Protein AF-A0A1F4X9H7-F1 (afdb_monomer_lite)

Radius of gyration: 16.1 Å; chains: 1; bounding box: 36×32×48 Å

Secondary structure (DSSP, 8-state):
--HHHHHHHHHHHHHHHHHHHHHHHHHHHHHHTB---HHHHHHHHHHHHHHHHHHTTSS---HHHHHHHHHHHHHHHHHTHHHHHHHHT--S-HHHHHHHHHHHHHHHHHHHHHT-HHHHHHHHHHHHHHHHHTPPB--S--

pLDDT: mean 87.47, std 9.29, range [37.78, 97.69]

Structure (mmCIF, N/CA/C/O backbone):
data_AF-A0A1F4X9H7-F1
#
_entry.id   AF-A0A1F4X9H7-F1
#
loop_
_atom_site.group_PDB
_atom_site.id
_atom_site.type_symbol
_atom_site.label_atom_id
_atom_site.label_alt_id
_atom_site.label_comp_id
_atom_site.label_asym_id
_atom_site.label_entity_id
_atom_site.label_seq_id
_atom_site.pdbx_PDB_ins_code
_atom_site.Cartn_x
_atom_site.Cartn_y
_atom_site.Cartn_z
_atom_site.occupancy
_atom_site.B_iso_or_equiv
_atom_site.auth_seq_id
_atom_site.auth_comp_id
_atom_site.auth_asym_id
_atom_site.auth_a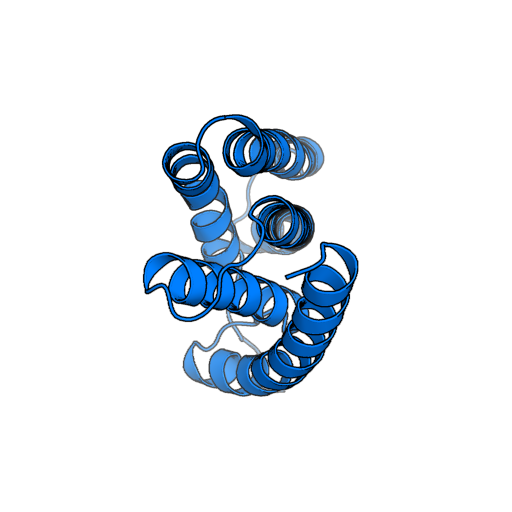tom_id
_atom_site.pdbx_PDB_model_num
ATOM 1 N N . MET A 1 1 ? -13.204 0.407 24.673 1.00 62.84 1 MET A N 1
ATOM 2 C CA . MET A 1 1 ? -11.732 0.258 24.766 1.00 62.84 1 MET A CA 1
ATOM 3 C C . MET A 1 1 ? -11.120 1.654 24.728 1.00 62.84 1 MET A C 1
ATOM 5 O O . MET A 1 1 ? -11.635 2.469 23.976 1.00 62.84 1 MET A O 1
ATOM 9 N N . SER A 1 2 ? -10.119 1.989 25.552 1.00 81.25 2 SER A N 1
ATOM 10 C CA . SER A 1 2 ? -9.507 3.330 25.483 1.00 81.25 2 SER A CA 1
ATOM 11 C C . SER A 1 2 ? -8.703 3.487 24.184 1.00 81.25 2 SER A C 1
ATOM 13 O O . SER A 1 2 ? -8.134 2.513 23.688 1.00 81.25 2 SER A O 1
ATOM 15 N N . ILE A 1 3 ? -8.630 4.710 23.644 1.00 74.56 3 ILE A N 1
ATOM 16 C CA . ILE A 1 3 ? -7.887 5.030 22.406 1.00 74.56 3 ILE A CA 1
ATOM 17 C C . ILE A 1 3 ? -6.427 4.558 22.494 1.00 74.56 3 ILE A C 1
ATOM 19 O O . ILE A 1 3 ? -5.885 4.007 21.541 1.00 74.56 3 ILE A O 1
ATOM 23 N N . GLN A 1 4 ? -5.799 4.703 23.664 1.00 80.81 4 GLN A N 1
ATOM 24 C CA . GLN A 1 4 ? -4.428 4.245 23.898 1.00 80.81 4 GLN A CA 1
ATOM 25 C C . GLN A 1 4 ? -4.286 2.725 23.749 1.00 80.81 4 GLN A C 1
ATOM 27 O O . GLN A 1 4 ? -3.349 2.254 23.108 1.00 80.81 4 GLN A O 1
ATOM 32 N N . LEU A 1 5 ? -5.236 1.953 24.288 1.00 82.69 5 LEU A N 1
ATOM 33 C CA . LEU A 1 5 ? -5.210 0.495 24.183 1.00 82.69 5 LEU A CA 1
ATOM 34 C C . LEU A 1 5 ? -5.413 0.043 22.728 1.00 82.69 5 LEU A C 1
ATOM 36 O O . LEU A 1 5 ? -4.778 -0.915 22.288 1.00 82.69 5 LEU A O 1
ATOM 40 N N . GLN A 1 6 ? -6.265 0.739 21.966 1.00 76.62 6 GLN A N 1
ATOM 41 C CA . GLN A 1 6 ? -6.462 0.468 20.536 1.00 76.62 6 GLN A CA 1
ATOM 42 C C . GLN A 1 6 ? -5.182 0.723 1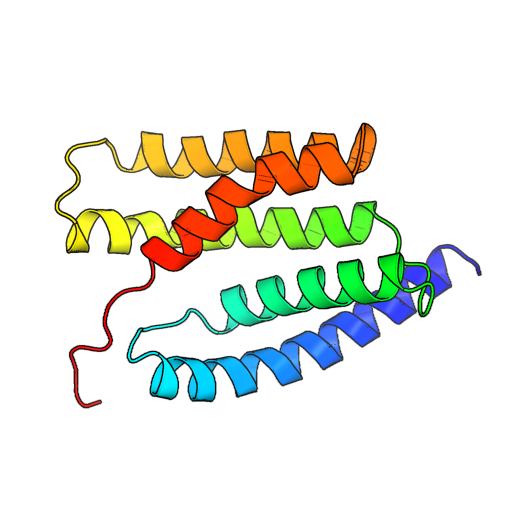9.735 1.00 76.62 6 GLN A C 1
ATOM 44 O O . GLN A 1 6 ? -4.777 -0.122 18.942 1.00 76.62 6 GLN A O 1
ATOM 49 N N . ILE A 1 7 ? -4.492 1.839 19.980 1.00 80.50 7 ILE A N 1
ATOM 50 C CA . ILE A 1 7 ? -3.227 2.142 19.297 1.00 80.50 7 ILE A CA 1
ATOM 51 C C . ILE A 1 7 ? -2.174 1.074 19.617 1.00 80.50 7 ILE A C 1
ATOM 53 O O . ILE A 1 7 ? -1.588 0.508 18.698 1.00 80.50 7 ILE A O 1
ATOM 57 N N . ILE A 1 8 ? -1.970 0.742 20.896 1.00 86.25 8 ILE A N 1
ATOM 58 C CA . ILE A 1 8 ? -0.954 -0.240 21.312 1.00 86.25 8 ILE A CA 1
ATOM 59 C C . ILE A 1 8 ? -1.247 -1.623 20.727 1.00 86.25 8 ILE A C 1
ATOM 61 O O . ILE A 1 8 ? -0.364 -2.241 20.131 1.00 86.25 8 ILE A O 1
ATOM 65 N N . SER A 1 9 ? -2.486 -2.102 20.869 1.00 81.19 9 SER A N 1
ATOM 66 C CA . SER A 1 9 ? -2.887 -3.406 20.329 1.00 81.19 9 SER A CA 1
ATOM 67 C C . SER A 1 9 ? -2.719 -3.463 18.816 1.00 81.19 9 SER A C 1
ATOM 69 O O . SER A 1 9 ? -2.223 -4.465 18.302 1.00 81.19 9 SER A O 1
ATOM 71 N N . THR A 1 10 ? -3.038 -2.382 18.101 1.00 79.00 10 THR A N 1
ATOM 72 C CA . THR A 1 10 ? -2.906 -2.394 16.646 1.00 79.00 10 THR A CA 1
ATOM 73 C C . THR A 1 10 ? -1.459 -2.266 16.183 1.00 79.00 10 THR A C 1
ATOM 75 O O . THR A 1 10 ? -1.098 -2.909 15.206 1.00 79.00 10 THR A O 1
ATOM 78 N N . VAL A 1 11 ? -0.599 -1.526 16.888 1.00 84.19 11 VAL A N 1
ATOM 79 C CA . VAL A 1 11 ? 0.848 -1.499 16.598 1.00 84.19 11 VAL A CA 1
ATOM 80 C C . VAL A 1 11 ? 1.478 -2.873 16.841 1.00 84.19 11 VAL A C 1
ATOM 82 O O . VAL A 1 11 ? 2.266 -3.342 16.021 1.00 84.19 11 VAL A O 1
ATOM 85 N N . LEU A 1 12 ? 1.097 -3.562 17.922 1.00 88.12 12 LEU A N 1
ATOM 86 C CA . LEU A 1 12 ? 1.529 -4.942 18.169 1.00 88.12 12 LEU A CA 1
ATOM 87 C C . LEU A 1 12 ? 1.061 -5.881 17.050 1.00 88.12 12 LEU A C 1
ATOM 89 O O . LEU A 1 12 ? 1.856 -6.670 16.539 1.00 88.12 12 LEU A O 1
ATOM 93 N N . LEU A 1 13 ? -0.200 -5.762 16.627 1.00 85.69 13 LEU A N 1
ATOM 94 C CA . LEU A 1 13 ? -0.751 -6.554 15.529 1.00 85.69 13 LEU A CA 1
ATOM 95 C C . LEU A 1 13 ? -0.025 -6.268 14.206 1.00 85.69 13 LEU A C 1
ATOM 97 O O . LEU A 1 13 ? 0.335 -7.200 13.491 1.00 85.69 13 LEU A O 1
ATOM 101 N N . GLN A 1 14 ? 0.249 -4.995 13.909 1.00 86.12 14 GLN A N 1
ATOM 102 C CA . GLN A 1 14 ? 1.033 -4.575 12.748 1.00 86.12 14 GLN A CA 1
ATOM 103 C C . GLN A 1 14 ? 2.436 -5.172 12.782 1.00 86.12 14 GLN A C 1
ATOM 105 O O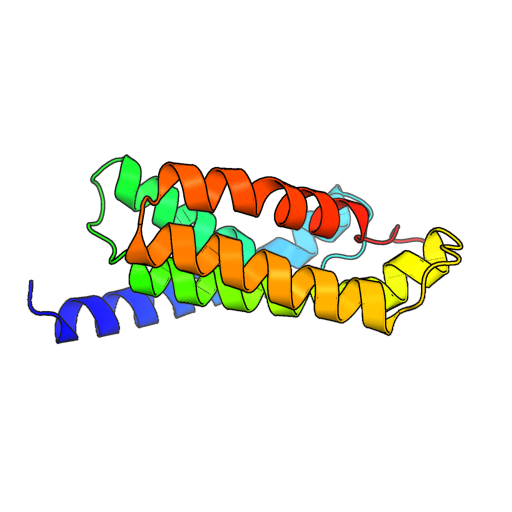 . GLN A 1 14 ? 2.892 -5.657 11.758 1.00 86.12 14 GLN A O 1
ATOM 110 N N . LEU A 1 15 ? 3.112 -5.207 13.931 1.00 89.38 15 LEU A N 1
ATOM 111 C CA . LEU A 1 15 ? 4.449 -5.798 14.038 1.00 89.38 15 LEU A CA 1
ATOM 112 C C . LEU A 1 15 ? 4.429 -7.305 13.732 1.00 89.38 15 LEU A C 1
ATOM 114 O O . LEU A 1 15 ? 5.290 -7.813 13.001 1.00 89.38 15 LEU A O 1
ATOM 118 N N . VAL A 1 16 ? 3.416 -8.014 14.236 1.00 91.19 16 VAL A N 1
ATOM 119 C CA . VAL A 1 16 ? 3.209 -9.443 13.957 1.00 91.19 16 VAL A CA 1
ATOM 120 C C . VAL A 1 16 ? 2.908 -9.669 12.475 1.00 91.19 16 VAL A C 1
ATOM 122 O O . VAL A 1 16 ? 3.591 -10.466 11.825 1.00 91.19 16 VAL A O 1
ATOM 125 N N . PHE A 1 17 ? 1.936 -8.944 11.918 1.00 91.75 17 PHE A N 1
ATOM 126 C CA . PHE A 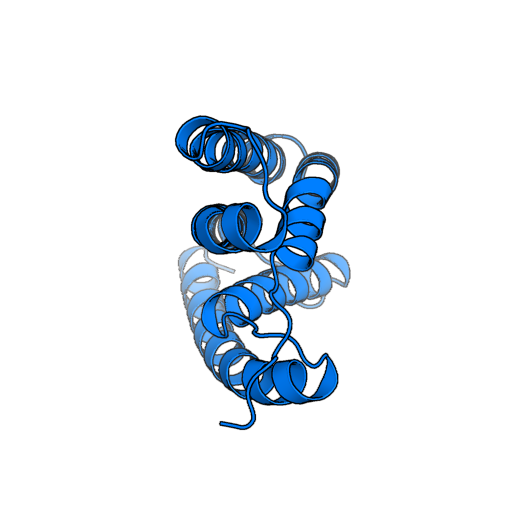1 17 ? 1.553 -9.051 10.510 1.00 91.75 17 PHE A CA 1
ATOM 127 C C . PHE A 1 17 ? 2.693 -8.649 9.588 1.00 91.75 17 PHE A C 1
ATOM 129 O O . PHE A 1 17 ? 2.958 -9.353 8.615 1.00 91.75 17 PHE A O 1
ATOM 136 N N . PHE A 1 18 ? 3.444 -7.605 9.933 1.00 91.38 18 PHE A N 1
ATOM 137 C CA . PHE A 1 18 ? 4.570 -7.170 9.129 1.00 91.38 18 PHE A CA 1
ATOM 138 C C . PHE A 1 18 ? 5.635 -8.248 9.033 1.00 91.38 18 PHE A C 1
ATOM 140 O O . PHE A 1 18 ? 6.098 -8.561 7.937 1.00 91.38 18 PHE A O 1
ATOM 147 N N . THR A 1 19 ? 5.981 -8.860 10.162 1.00 90.50 19 THR A N 1
ATOM 148 C CA . THR A 1 19 ? 6.973 -9.937 10.207 1.00 90.50 19 THR A CA 1
ATOM 149 C C . THR A 1 19 ? 6.498 -11.168 9.434 1.00 90.50 19 THR A C 1
ATOM 151 O O . THR A 1 19 ? 7.271 -11.779 8.689 1.00 90.50 19 THR A O 1
ATOM 154 N N . PHE A 1 20 ? 5.221 -11.524 9.586 1.00 93.56 20 PHE A N 1
ATOM 155 C CA . PHE A 1 20 ? 4.617 -12.663 8.901 1.00 93.56 20 PHE A CA 1
ATOM 156 C C . PHE A 1 20 ? 4.569 -12.455 7.381 1.00 93.56 20 PHE A C 1
ATOM 158 O O . PHE A 1 20 ? 5.120 -13.259 6.623 1.00 93.56 20 PHE A O 1
ATOM 165 N N . TYR A 1 21 ? 3.982 -11.347 6.923 1.00 93.19 21 TYR A N 1
ATOM 166 C CA . TYR A 1 21 ? 3.824 -11.061 5.501 1.00 93.19 21 TYR A CA 1
ATOM 167 C C . TYR A 1 21 ? 5.139 -10.731 4.804 1.00 93.19 21 TYR A C 1
ATOM 169 O O . TYR A 1 21 ? 5.299 -11.082 3.637 1.00 93.19 21 TYR A O 1
ATOM 177 N N . TYR A 1 22 ? 6.108 -10.137 5.503 1.00 90.50 22 TYR A N 1
ATOM 178 C CA . TYR A 1 22 ? 7.442 -9.916 4.945 1.00 90.50 22 TYR A CA 1
ATOM 179 C C . TYR A 1 22 ? 8.112 -11.242 4.563 1.00 90.50 22 TYR A C 1
ATOM 181 O O . TYR A 1 22 ? 8.649 -11.373 3.464 1.00 90.50 22 TYR A O 1
ATOM 189 N N . LYS A 1 23 ? 8.028 -12.264 5.428 1.00 90.06 23 LYS A N 1
ATOM 190 C CA . LYS A 1 23 ? 8.531 -13.610 5.105 1.00 90.06 23 LYS A CA 1
ATOM 191 C C . LYS A 1 23 ? 7.724 -14.262 3.979 1.00 90.06 23 LYS A C 1
ATOM 193 O O . LYS A 1 23 ? 8.314 -14.854 3.075 1.00 90.06 23 LYS A O 1
ATOM 198 N N . ALA A 1 24 ? 6.397 -14.123 4.004 1.00 89.62 24 ALA A N 1
ATOM 199 C CA . ALA A 1 24 ? 5.521 -14.664 2.966 1.00 89.62 24 ALA A CA 1
ATOM 200 C C . ALA A 1 24 ? 5.782 -14.040 1.583 1.00 89.62 24 ALA A C 1
ATOM 202 O O . ALA A 1 24 ? 5.680 -14.733 0.572 1.00 89.62 24 ALA A O 1
ATOM 203 N N . ALA A 1 25 ? 6.187 -12.768 1.525 1.00 86.50 25 ALA A N 1
ATOM 204 C CA . ALA A 1 25 ? 6.442 -12.062 0.274 1.00 86.50 25 ALA A CA 1
ATOM 205 C C . ALA A 1 25 ? 7.506 -12.747 -0.595 1.00 86.50 25 ALA A C 1
ATOM 207 O O . ALA A 1 25 ? 7.338 -12.828 -1.808 1.00 86.50 25 ALA A O 1
ATOM 208 N N . PHE A 1 26 ? 8.570 -13.296 0.001 1.00 86.25 26 PHE A N 1
ATOM 209 C CA . PHE A 1 26 ? 9.598 -14.025 -0.755 1.00 86.25 26 PHE A CA 1
ATOM 210 C C . PHE A 1 26 ? 9.062 -15.318 -1.369 1.00 86.25 26 PHE A C 1
ATOM 212 O O . PHE A 1 26 ? 9.440 -15.687 -2.480 1.00 86.25 26 PHE A O 1
ATOM 219 N N . PHE A 1 27 ? 8.179 -16.012 -0.653 1.00 86.31 27 PHE A N 1
ATOM 220 C CA . PHE A 1 27 ? 7.530 -17.213 -1.166 1.00 86.31 27 PHE A CA 1
ATOM 221 C C . PHE A 1 27 ? 6.579 -16.867 -2.318 1.00 86.31 27 PHE A C 1
ATOM 223 O O . PHE A 1 27 ? 6.601 -17.507 -3.366 1.00 86.31 27 PHE A O 1
ATOM 230 N N . ILE A 1 28 ? 5.818 -15.786 -2.162 1.00 85.38 28 ILE A N 1
ATOM 231 C CA . ILE A 1 28 ? 4.892 -15.286 -3.180 1.00 85.38 28 ILE A CA 1
ATOM 232 C C . ILE A 1 28 ? 5.639 -14.791 -4.422 1.00 85.38 28 ILE A C 1
ATOM 234 O O . ILE A 1 28 ? 5.230 -15.108 -5.535 1.00 85.38 28 ILE A O 1
ATOM 238 N N . ALA A 1 29 ? 6.769 -14.098 -4.260 1.00 84.62 29 ALA A N 1
ATOM 239 C CA . ALA A 1 29 ? 7.619 -13.679 -5.374 1.00 84.62 29 ALA A CA 1
ATOM 240 C C . ALA A 1 29 ? 8.081 -14.874 -6.228 1.00 84.62 29 ALA A C 1
ATOM 242 O O . ALA A 1 29 ? 8.066 -14.798 -7.458 1.00 84.62 29 ALA A O 1
ATOM 243 N N . LYS A 1 30 ? 8.419 -16.007 -5.588 1.00 84.06 30 LYS A N 1
ATOM 244 C CA . LYS A 1 30 ? 8.768 -17.255 -6.290 1.00 84.06 30 LYS A CA 1
ATOM 245 C C . LYS A 1 30 ? 7.587 -17.842 -7.063 1.00 84.06 30 LYS A C 1
ATOM 247 O O . LYS A 1 30 ? 7.787 -18.310 -8.176 1.00 84.06 30 LYS A O 1
ATOM 252 N N . ILE A 1 31 ? 6.378 -17.798 -6.502 1.00 85.56 31 ILE A N 1
ATOM 253 C CA . ILE A 1 31 ? 5.165 -18.327 -7.150 1.00 85.56 31 ILE A CA 1
ATOM 254 C C . ILE A 1 31 ? 4.744 -17.463 -8.342 1.00 85.56 31 ILE A C 1
ATOM 256 O O . ILE A 1 31 ? 4.426 -17.990 -9.403 1.00 85.56 31 ILE A O 1
ATOM 260 N N . ILE A 1 32 ? 4.737 -16.138 -8.175 1.00 83.12 32 ILE A N 1
ATOM 261 C CA . ILE A 1 32 ? 4.294 -15.194 -9.213 1.00 83.12 32 ILE A CA 1
ATOM 262 C C . ILE A 1 32 ? 5.352 -15.057 -10.323 1.00 83.12 32 ILE A C 1
ATOM 264 O O . ILE A 1 32 ? 5.041 -14.618 -11.429 1.00 83.12 32 ILE A O 1
ATOM 268 N N . GLY A 1 33 ? 6.612 -15.414 -10.046 1.00 80.25 33 GLY A N 1
ATOM 269 C CA . GLY A 1 33 ? 7.716 -15.224 -10.987 1.00 80.25 33 GLY A CA 1
ATOM 270 C C . GLY A 1 33 ? 8.021 -13.744 -11.235 1.00 80.25 33 GLY A C 1
ATOM 271 O O . GLY A 1 33 ? 8.535 -13.377 -12.291 1.00 80.25 33 GLY A O 1
ATOM 272 N N . ARG A 1 34 ? 7.688 -12.874 -10.275 1.00 80.12 34 ARG A N 1
ATOM 273 C CA . ARG A 1 34 ? 7.919 -11.424 -10.323 1.00 80.12 34 ARG A CA 1
ATOM 274 C C . ARG A 1 34 ? 8.634 -10.960 -9.064 1.00 80.12 34 ARG A C 1
ATOM 276 O O . ARG A 1 34 ? 8.461 -11.544 -7.994 1.00 80.12 34 ARG A O 1
ATOM 283 N N . ARG A 1 35 ? 9.423 -9.893 -9.179 1.00 81.12 35 ARG A N 1
ATOM 284 C CA . ARG A 1 35 ? 10.022 -9.232 -8.020 1.00 81.12 35 ARG A CA 1
ATOM 285 C C . ARG A 1 35 ? 8.928 -8.503 -7.259 1.00 81.12 35 ARG A C 1
ATOM 287 O O . ARG A 1 35 ? 8.216 -7.678 -7.819 1.00 81.12 35 ARG A O 1
ATOM 294 N N . VAL A 1 36 ? 8.802 -8.830 -5.980 1.00 81.75 36 VAL A N 1
ATOM 295 C CA . VAL A 1 36 ? 7.849 -8.206 -5.066 1.00 81.75 36 VAL A CA 1
ATOM 296 C C . VAL A 1 36 ? 8.649 -7.473 -4.007 1.00 81.75 36 VAL A C 1
ATOM 298 O O . VAL A 1 36 ? 9.497 -8.084 -3.366 1.00 81.75 36 VAL A O 1
ATOM 301 N N . CYS A 1 37 ? 8.370 -6.185 -3.806 1.00 84.81 37 CYS A N 1
ATOM 302 C CA . CYS A 1 37 ? 8.881 -5.427 -2.667 1.00 84.81 37 CYS A CA 1
ATOM 303 C C . CYS A 1 37 ? 8.307 -6.043 -1.373 1.00 84.81 37 CYS A C 1
ATOM 305 O O . CYS A 1 37 ? 7.107 -5.883 -1.121 1.00 84.81 37 CYS A O 1
ATOM 307 N N . PRO A 1 38 ? 9.107 -6.742 -0.538 1.00 86.06 38 PRO A N 1
ATOM 308 C CA . PRO A 1 38 ? 8.573 -7.477 0.609 1.00 86.06 38 PRO A CA 1
ATOM 309 C C . PRO A 1 38 ? 7.923 -6.558 1.642 1.00 86.06 38 PRO A C 1
ATOM 311 O O . PRO A 1 38 ? 6.911 -6.909 2.240 1.00 86.06 38 PRO A O 1
ATOM 314 N N . VAL A 1 39 ? 8.468 -5.348 1.800 1.00 88.69 39 VAL A N 1
ATOM 315 C CA . VAL A 1 39 ? 7.904 -4.301 2.661 1.00 88.69 39 VAL A CA 1
ATOM 316 C C . VAL A 1 39 ? 6.552 -3.834 2.123 1.00 88.69 39 VAL A C 1
ATOM 318 O O . VAL A 1 39 ? 5.573 -3.823 2.859 1.00 88.69 39 VAL A O 1
ATOM 321 N N . CYS A 1 40 ? 6.466 -3.522 0.830 1.00 88.25 40 CYS A N 1
ATOM 322 C CA . CYS A 1 40 ? 5.243 -3.047 0.187 1.00 88.25 40 CYS A CA 1
ATOM 323 C C . CYS A 1 40 ? 4.136 -4.108 0.241 1.00 88.25 40 CYS A C 1
ATOM 325 O O . CYS A 1 40 ? 2.994 -3.803 0.573 1.00 88.25 40 CYS A O 1
ATOM 327 N N . PHE A 1 41 ? 4.490 -5.371 -0.015 1.00 89.50 41 PHE A N 1
ATOM 328 C CA . PHE A 1 41 ? 3.576 -6.502 0.130 1.00 89.50 41 PHE A CA 1
ATOM 329 C C . PHE A 1 41 ? 3.094 -6.669 1.573 1.00 89.50 41 PHE A C 1
ATOM 331 O O . PHE A 1 41 ? 1.919 -6.940 1.814 1.00 89.50 41 PHE A O 1
ATOM 338 N N . SER A 1 42 ? 4.000 -6.488 2.530 1.00 92.31 42 SER A N 1
ATOM 339 C CA . SER A 1 42 ? 3.715 -6.609 3.951 1.00 92.31 42 SER A CA 1
ATOM 340 C C . SER A 1 42 ? 2.751 -5.530 4.451 1.00 92.31 42 SER A C 1
ATOM 342 O O . SER A 1 42 ? 1.724 -5.852 5.053 1.00 92.31 42 SER A O 1
ATOM 344 N N . VAL A 1 43 ? 3.000 -4.264 4.103 1.00 92.75 43 VAL A N 1
ATOM 345 C CA . VAL A 1 43 ? 2.088 -3.143 4.386 1.00 92.75 43 VAL A CA 1
ATOM 346 C C . VAL A 1 43 ? 0.741 -3.355 3.688 1.00 92.75 43 VAL A C 1
ATOM 348 O O . VAL A 1 43 ? -0.303 -3.242 4.333 1.00 92.75 43 VAL A O 1
ATOM 351 N N . GLY A 1 44 ? 0.775 -3.745 2.409 1.00 92.50 44 GLY A N 1
ATOM 352 C CA . GLY A 1 44 ? -0.392 -4.053 1.582 1.00 92.50 44 GLY A CA 1
ATOM 353 C C . GLY A 1 44 ? -1.321 -5.092 2.206 1.00 92.50 44 GLY A C 1
ATOM 354 O O . GLY A 1 44 ? -2.512 -4.866 2.412 1.00 92.50 44 GLY A O 1
ATOM 355 N N . SER A 1 45 ? -0.740 -6.233 2.560 1.00 93.38 45 SER A N 1
ATOM 356 C CA . SER A 1 45 ? -1.461 -7.354 3.163 1.00 93.38 45 SER A CA 1
ATOM 357 C C . SER A 1 45 ? -1.996 -7.011 4.549 1.00 93.38 45 SER A C 1
ATOM 359 O O . SER A 1 45 ? -3.075 -7.472 4.913 1.00 93.38 45 SER A O 1
ATOM 361 N N . THR A 1 46 ? -1.273 -6.177 5.301 1.00 93.81 46 THR A N 1
ATOM 362 C CA . THR A 1 46 ? -1.649 -5.760 6.657 1.00 93.81 46 THR A CA 1
ATOM 363 C C . THR A 1 46 ? -2.880 -4.867 6.665 1.00 93.81 46 THR A C 1
ATOM 365 O O . THR A 1 46 ? -3.825 -5.156 7.396 1.00 93.81 46 THR A O 1
ATOM 368 N N . TRP A 1 47 ? -2.933 -3.805 5.851 1.00 93.50 47 TRP A N 1
ATOM 369 C CA . TRP A 1 47 ? -4.161 -3.003 5.805 1.00 93.50 47 TRP A CA 1
ATOM 370 C C . TRP A 1 47 ? -5.328 -3.811 5.238 1.00 93.50 47 TRP A C 1
ATOM 372 O O . TRP A 1 47 ? -6.450 -3.650 5.709 1.00 93.50 47 TRP A O 1
ATOM 382 N N . LEU A 1 48 ? -5.077 -4.726 4.293 1.00 93.50 48 LEU A N 1
ATOM 383 C CA . LEU A 1 48 ? -6.124 -5.578 3.731 1.00 93.50 48 LEU A CA 1
ATOM 384 C C . LEU A 1 48 ? -6.721 -6.497 4.802 1.00 93.50 48 LEU A C 1
ATOM 386 O O . LEU A 1 48 ? -7.941 -6.613 4.904 1.00 93.50 48 LEU A O 1
ATOM 390 N N . THR A 1 49 ? -5.878 -7.103 5.643 1.00 92.75 49 THR A N 1
ATOM 391 C CA . THR A 1 49 ? -6.351 -7.925 6.767 1.00 92.75 49 THR A CA 1
ATOM 392 C C . THR A 1 49 ? -7.097 -7.106 7.803 1.00 92.75 49 THR A C 1
ATOM 394 O O . THR A 1 49 ? -8.132 -7.561 8.280 1.00 92.75 49 THR A O 1
ATOM 397 N N . LEU A 1 50 ? -6.622 -5.901 8.128 1.00 90.75 50 LEU A N 1
ATOM 398 C CA . LEU A 1 50 ? -7.314 -5.016 9.065 1.00 90.75 50 LEU A CA 1
ATOM 399 C C . LEU A 1 50 ? -8.691 -4.594 8.542 1.00 90.75 50 LEU A C 1
ATOM 401 O O . LEU A 1 50 ? -9.650 -4.617 9.307 1.00 90.75 50 LEU A O 1
ATOM 405 N N . ILE A 1 51 ? -8.818 -4.274 7.249 1.00 91.62 51 ILE A N 1
ATOM 406 C CA . ILE A 1 51 ? -10.119 -3.982 6.630 1.00 91.62 51 ILE A CA 1
ATOM 407 C C . ILE A 1 51 ? -11.043 -5.199 6.738 1.00 91.62 51 ILE A C 1
ATOM 409 O O . ILE A 1 51 ? -12.183 -5.056 7.171 1.00 91.62 51 ILE A O 1
ATOM 413 N N . MET A 1 52 ? -10.563 -6.399 6.400 1.00 91.06 52 MET A N 1
ATOM 414 C CA . MET A 1 52 ? -11.372 -7.623 6.478 1.00 91.06 52 MET A CA 1
ATOM 415 C C . MET A 1 52 ? -11.790 -7.962 7.916 1.00 91.06 52 MET A C 1
ATOM 417 O O . MET A 1 52 ? -12.939 -8.336 8.155 1.00 91.06 52 MET A O 1
ATOM 421 N N . ALA A 1 53 ? -10.890 -7.797 8.888 1.00 88.31 53 ALA A N 1
ATOM 422 C CA . ALA A 1 53 ? -11.184 -7.991 10.308 1.00 88.31 53 ALA A CA 1
ATOM 423 C C . ALA A 1 53 ? -12.222 -6.982 10.827 1.00 88.31 53 ALA A C 1
ATOM 425 O O . ALA A 1 53 ? -13.104 -7.358 11.599 1.00 88.31 53 ALA A O 1
ATOM 426 N N . ASN A 1 54 ? -12.149 -5.732 10.357 1.00 87.81 54 ASN A N 1
ATOM 427 C CA . ASN A 1 54 ? -13.109 -4.687 10.700 1.00 87.81 54 ASN A CA 1
ATOM 428 C C . ASN A 1 54 ? -14.493 -4.963 10.087 1.00 87.81 54 ASN A C 1
ATOM 430 O O . ASN A 1 54 ? -15.505 -4.917 10.779 1.00 87.81 54 ASN A O 1
ATOM 434 N N . LEU A 1 55 ? -14.546 -5.339 8.802 1.00 88.31 55 LEU A N 1
ATOM 435 C CA . LEU A 1 55 ? -15.799 -5.654 8.098 1.00 88.31 55 LEU A CA 1
ATOM 436 C C . LEU A 1 55 ? -16.506 -6.901 8.645 1.00 88.31 55 LEU A C 1
ATOM 438 O O . LEU A 1 55 ? -17.731 -6.970 8.625 1.00 88.31 55 LEU A O 1
ATOM 442 N N . SER A 1 56 ? -15.746 -7.883 9.127 1.00 88.94 56 SER A N 1
ATOM 443 C CA . SER A 1 56 ? -16.289 -9.096 9.755 1.00 88.94 56 SER A CA 1
ATOM 444 C C . SER A 1 56 ? -16.713 -8.894 11.214 1.00 88.94 56 SER A C 1
ATOM 446 O O . SER A 1 56 ? -17.276 -9.810 11.810 1.00 88.94 56 SER A O 1
ATOM 448 N N . GLY A 1 57 ? -16.452 -7.718 11.799 1.00 85.38 57 GLY A N 1
ATOM 449 C CA . GLY A 1 57 ? -16.768 -7.413 13.195 1.00 85.38 57 GLY A CA 1
ATOM 450 C C . GLY A 1 57 ? -15.909 -8.169 14.216 1.00 85.38 57 GLY A C 1
ATOM 451 O O . GLY A 1 57 ? -16.253 -8.183 15.395 1.00 85.38 57 GLY A O 1
ATOM 452 N N . ILE A 1 58 ? -14.805 -8.801 13.791 1.00 82.69 58 ILE A N 1
ATOM 453 C CA . ILE A 1 58 ? -13.901 -9.540 14.690 1.00 82.69 58 ILE A CA 1
ATOM 454 C C . ILE A 1 58 ? -13.111 -8.559 15.563 1.00 82.69 58 ILE A C 1
ATOM 456 O O . ILE A 1 58 ? -12.923 -8.796 16.755 1.00 82.69 58 ILE A O 1
ATOM 460 N N . ILE A 1 59 ? -12.629 -7.466 14.963 1.00 80.19 59 ILE A N 1
ATOM 461 C CA . ILE A 1 59 ? -11.828 -6.438 15.635 1.00 80.19 59 ILE A CA 1
ATOM 462 C C . ILE A 1 59 ? -12.316 -5.069 15.166 1.00 80.19 59 ILE A C 1
ATOM 464 O O . ILE A 1 59 ? -12.303 -4.800 13.970 1.00 80.19 59 ILE A O 1
ATOM 468 N N . ASP A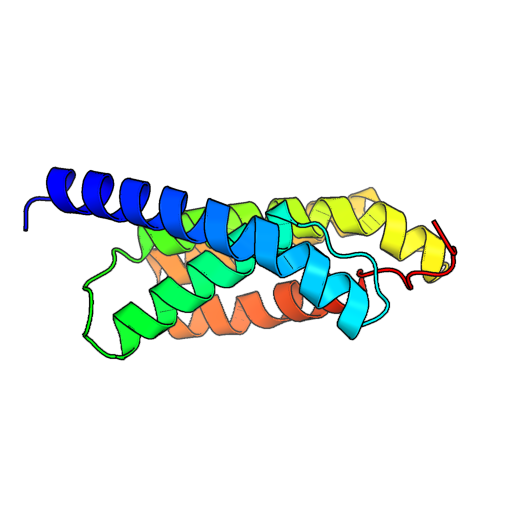 1 60 ? -12.690 -4.196 16.102 1.00 81.50 60 ASP A N 1
ATOM 469 C CA . ASP A 1 60 ? -13.008 -2.794 15.811 1.00 81.50 60 ASP A CA 1
ATOM 470 C C . ASP A 1 60 ? -11.706 -2.002 15.626 1.00 81.50 60 ASP A C 1
ATOM 472 O O . ASP A 1 60 ? -11.011 -1.657 16.592 1.00 81.50 60 ASP A O 1
ATOM 476 N N . VAL A 1 61 ? -11.334 -1.793 14.361 1.00 82.88 61 VAL A N 1
ATOM 477 C CA . VAL A 1 61 ? -10.090 -1.121 13.977 1.00 82.88 61 VAL A CA 1
ATOM 478 C C . VAL A 1 61 ? -10.400 0.299 13.533 1.00 82.88 61 VAL A C 1
ATOM 480 O O . VAL A 1 61 ? -11.196 0.540 12.629 1.00 82.88 61 VAL A O 1
ATOM 483 N N . ASN A 1 62 ? -9.686 1.256 14.120 1.00 86.25 62 ASN A N 1
ATOM 484 C CA . ASN A 1 62 ? -9.825 2.658 13.767 1.00 86.25 62 ASN A CA 1
ATOM 485 C C . ASN A 1 62 ? -9.438 2.914 12.292 1.00 86.25 62 ASN A C 1
ATOM 487 O O . ASN A 1 62 ? -8.295 2.683 11.885 1.00 86.25 62 ASN A O 1
ATOM 491 N N . ASN A 1 63 ? -10.373 3.468 11.511 1.00 87.31 63 ASN A N 1
ATOM 492 C CA . ASN A 1 63 ? -10.178 3.794 10.094 1.00 87.31 63 ASN A CA 1
ATOM 493 C C . ASN A 1 63 ? -8.992 4.737 9.840 1.00 87.31 63 ASN A C 1
ATOM 495 O O . ASN A 1 63 ? -8.318 4.594 8.822 1.00 87.31 63 ASN A O 1
ATOM 499 N N . TYR A 1 64 ? -8.669 5.652 10.758 1.00 90.44 64 TYR A N 1
ATOM 500 C CA . TYR A 1 64 ? -7.502 6.534 10.618 1.00 90.44 64 TYR A CA 1
ATOM 501 C C . TYR A 1 64 ? -6.188 5.754 10.597 1.00 90.44 64 TYR A C 1
ATOM 503 O O . TYR A 1 64 ? -5.243 6.126 9.905 1.00 90.44 64 TYR A O 1
ATOM 511 N N . LEU A 1 65 ? -6.129 4.638 11.318 1.00 87.75 65 LEU A N 1
ATOM 512 C CA . LEU A 1 65 ? -4.946 3.794 11.324 1.00 87.75 65 LEU A CA 1
ATOM 513 C C . LEU A 1 65 ? -4.809 3.004 10.018 1.00 87.75 65 LEU A C 1
ATOM 515 O O . LEU A 1 65 ? -3.710 2.877 9.482 1.00 87.75 65 LEU A O 1
ATOM 519 N N . ILE A 1 66 ? -5.925 2.515 9.475 1.00 92.00 66 ILE A N 1
ATOM 520 C CA . ILE A 1 66 ? -5.945 1.881 8.151 1.00 92.00 66 ILE A CA 1
ATOM 521 C C . ILE A 1 66 ? -5.529 2.904 7.085 1.00 92.00 66 ILE A C 1
ATOM 523 O O . ILE A 1 66 ? -4.710 2.594 6.223 1.00 92.00 66 ILE A O 1
ATOM 527 N N . ALA A 1 67 ? -6.007 4.146 7.191 1.00 94.62 67 ALA A N 1
ATOM 528 C CA . ALA A 1 67 ? -5.622 5.241 6.306 1.00 94.62 67 ALA A CA 1
ATOM 529 C C . ALA A 1 67 ? -4.106 5.513 6.329 1.00 94.62 67 ALA A C 1
ATOM 531 O O . ALA A 1 67 ? -3.507 5.715 5.273 1.00 94.62 67 ALA A O 1
ATOM 532 N N . LEU A 1 68 ? -3.464 5.451 7.501 1.00 92.88 68 LEU A N 1
ATOM 533 C CA . LEU A 1 68 ? -2.005 5.574 7.621 1.00 92.88 68 LEU A CA 1
ATOM 534 C C . LEU A 1 68 ? -1.249 4.446 6.901 1.00 92.88 68 LEU A C 1
ATOM 536 O O . LEU A 1 68 ? -0.197 4.683 6.314 1.00 92.88 68 LEU A O 1
ATOM 540 N N . LEU A 1 69 ? -1.762 3.217 6.912 1.00 93.38 69 LEU A N 1
ATOM 541 C CA . LEU A 1 69 ? -1.145 2.111 6.169 1.00 93.38 69 LEU A CA 1
ATOM 542 C C . LEU A 1 69 ? -1.391 2.219 4.656 1.00 93.38 69 LEU A C 1
ATOM 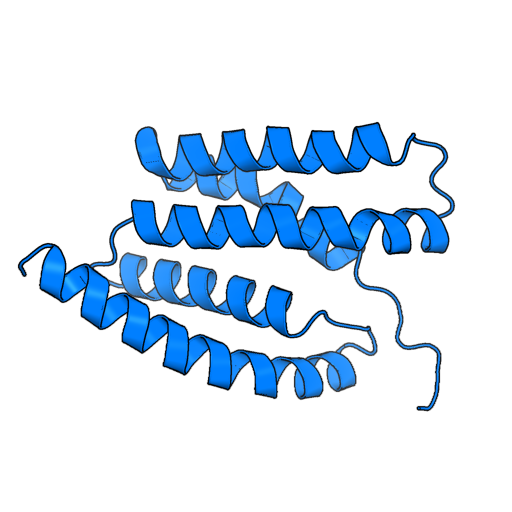544 O O . LEU A 1 69 ? -0.517 1.891 3.846 1.00 93.38 69 LEU A O 1
ATOM 548 N N . LEU A 1 70 ? -2.572 2.700 4.263 1.00 95.75 70 LEU A N 1
ATOM 549 C CA . LEU A 1 70 ? -2.875 2.991 2.865 1.00 95.75 70 LEU A CA 1
ATOM 550 C C . LEU A 1 70 ? -1.945 4.089 2.332 1.00 95.75 70 LEU A C 1
ATOM 552 O O . LEU A 1 70 ? -1.383 3.919 1.253 1.00 95.75 70 LEU A O 1
ATOM 556 N N . SER A 1 71 ? -1.689 5.160 3.094 1.00 95.56 71 SER A N 1
ATOM 557 C CA . SER A 1 71 ? -0.759 6.221 2.677 1.00 95.56 71 SER A CA 1
ATOM 558 C C . SER A 1 71 ? 0.680 5.718 2.526 1.00 95.56 71 SER A C 1
ATOM 560 O O . SER A 1 71 ? 1.343 6.064 1.548 1.00 95.56 71 SER A O 1
ATOM 562 N N . GLN A 1 72 ? 1.148 4.826 3.405 1.00 94.06 72 GLN A N 1
ATOM 563 C CA . GLN A 1 72 ? 2.442 4.149 3.230 1.00 94.06 72 GLN A CA 1
ATOM 564 C C . GLN A 1 72 ? 2.495 3.340 1.925 1.00 94.06 72 GLN A C 1
ATOM 566 O O . GLN A 1 72 ? 3.514 3.340 1.234 1.00 94.06 72 GLN A O 1
ATOM 571 N N . SER A 1 73 ? 1.387 2.692 1.551 1.00 94.69 73 SER A N 1
ATOM 572 C CA . SER A 1 73 ? 1.293 1.958 0.283 1.00 94.69 73 SER A CA 1
ATOM 573 C C . SER A 1 73 ? 1.364 2.893 -0.929 1.00 94.69 73 SER A C 1
ATOM 575 O O . SER A 1 73 ? 2.016 2.541 -1.907 1.00 94.69 73 SER A O 1
ATOM 577 N N . VAL A 1 74 ? 0.778 4.097 -0.867 1.00 95.62 74 VAL A N 1
ATOM 578 C CA . VAL A 1 74 ? 0.902 5.114 -1.936 1.00 95.62 74 VAL A CA 1
ATOM 579 C C . VAL A 1 74 ? 2.367 5.462 -2.185 1.00 95.62 74 VAL A C 1
ATOM 581 O O . VAL A 1 74 ? 2.824 5.453 -3.327 1.00 95.62 74 VAL A O 1
ATOM 584 N N . VAL A 1 75 ? 3.114 5.725 -1.110 1.00 93.06 75 VAL A N 1
ATOM 585 C CA . VAL A 1 75 ? 4.546 6.033 -1.196 1.00 93.06 75 VAL A CA 1
ATOM 586 C C . VAL A 1 75 ? 5.307 4.841 -1.777 1.00 93.06 75 VAL A C 1
ATOM 588 O O . VAL A 1 75 ? 6.084 5.015 -2.713 1.00 93.06 75 VAL A O 1
ATOM 591 N N . GLY A 1 76 ? 5.034 3.624 -1.299 1.00 90.62 76 GLY A N 1
ATOM 592 C CA . GLY A 1 76 ? 5.642 2.401 -1.829 1.00 90.62 76 GLY A CA 1
ATOM 593 C C . GLY A 1 76 ? 5.399 2.207 -3.329 1.00 90.62 76 GLY A C 1
ATOM 594 O O . GLY A 1 76 ? 6.337 1.924 -4.068 1.00 90.62 76 GLY A O 1
ATOM 595 N N . VAL A 1 77 ? 4.169 2.428 -3.801 1.00 91.75 77 VAL A N 1
ATOM 596 C CA . VAL A 1 77 ? 3.832 2.351 -5.232 1.00 91.75 77 VAL A CA 1
ATOM 597 C C . VAL A 1 77 ? 4.528 3.452 -6.030 1.00 91.75 77 VAL A C 1
ATOM 599 O O . VAL A 1 77 ? 4.977 3.194 -7.144 1.00 91.75 77 VAL A O 1
ATOM 602 N N . SER A 1 78 ? 4.688 4.653 -5.465 1.00 91.94 78 SER A N 1
ATOM 603 C CA . SER A 1 78 ? 5.407 5.733 -6.149 1.00 91.94 78 SER A CA 1
ATOM 604 C C . SER A 1 78 ? 6.880 5.398 -6.419 1.00 91.94 78 SER A C 1
ATOM 606 O O . SER A 1 78 ? 7.410 5.782 -7.458 1.00 91.94 78 SER A O 1
ATOM 608 N N . TYR A 1 79 ? 7.524 4.613 -5.549 1.00 88.31 79 TYR A N 1
ATOM 609 C CA . TYR A 1 79 ? 8.898 4.147 -5.767 1.00 88.31 79 TYR A CA 1
ATOM 610 C C . TYR A 1 79 ? 9.013 3.095 -6.876 1.00 88.31 79 TYR A C 1
ATOM 612 O O . TYR A 1 79 ? 10.043 3.023 -7.537 1.00 88.31 79 TYR A O 1
ATOM 620 N N . LEU A 1 80 ? 7.954 2.323 -7.134 1.00 87.31 80 LEU A N 1
ATOM 621 C CA . LEU A 1 80 ? 7.933 1.333 -8.219 1.00 87.31 80 LEU A CA 1
ATOM 622 C C . LEU A 1 80 ? 7.833 1.980 -9.614 1.00 87.31 80 LEU A C 1
ATOM 624 O O . LEU A 1 80 ? 7.952 1.287 -10.625 1.00 87.31 80 LEU A O 1
ATOM 628 N N . ILE A 1 81 ? 7.617 3.300 -9.700 1.00 86.81 81 ILE A N 1
ATOM 629 C CA . ILE A 1 81 ? 7.483 4.005 -10.982 1.00 86.81 81 ILE A CA 1
ATOM 630 C C . ILE A 1 81 ? 8.773 3.963 -11.800 1.00 86.81 81 ILE A C 1
ATOM 632 O O . ILE A 1 81 ? 8.694 3.810 -13.017 1.00 86.81 81 ILE A O 1
ATOM 636 N N . ASP A 1 82 ? 9.939 4.050 -11.158 1.00 82.81 82 ASP A N 1
ATOM 637 C CA . ASP A 1 82 ? 11.226 4.021 -11.865 1.00 82.81 82 ASP A CA 1
ATOM 638 C C . ASP A 1 82 ? 11.375 2.737 -12.685 1.00 82.81 82 ASP A C 1
ATOM 640 O O . ASP A 1 82 ? 11.680 2.747 -13.880 1.00 82.81 82 ASP A O 1
ATOM 644 N N . GLU A 1 83 ? 11.078 1.615 -12.038 1.00 79.31 83 GLU A N 1
ATOM 645 C CA . GLU A 1 83 ? 11.134 0.288 -12.635 1.00 79.31 83 GLU A CA 1
ATOM 646 C C . GLU A 1 83 ? 10.023 0.107 -13.673 1.00 79.31 83 GLU A C 1
ATOM 648 O O . GLU A 1 83 ? 10.252 -0.467 -14.740 1.00 79.31 83 GLU A O 1
ATOM 653 N N . PHE A 1 84 ? 8.835 0.650 -13.404 1.00 84.81 84 PHE A N 1
ATOM 654 C CA . PHE A 1 84 ? 7.713 0.615 -14.332 1.00 84.81 84 PHE A CA 1
ATOM 655 C C . PHE A 1 84 ? 8.016 1.330 -15.655 1.00 84.81 84 PHE A C 1
ATOM 657 O O . PHE A 1 84 ? 7.782 0.755 -16.724 1.00 84.81 84 PHE A O 1
ATOM 664 N N . ILE A 1 85 ? 8.550 2.555 -15.588 1.00 85.81 85 ILE A N 1
ATOM 665 C CA . ILE A 1 85 ? 8.908 3.367 -16.758 1.00 85.81 85 ILE A CA 1
ATOM 666 C C . ILE A 1 85 ? 9.974 2.653 -17.587 1.00 85.81 85 ILE A C 1
ATOM 668 O O . ILE A 1 85 ? 9.838 2.583 -18.812 1.00 85.81 85 ILE A O 1
ATOM 672 N N . LEU A 1 86 ? 10.984 2.082 -16.923 1.00 82.19 86 LEU A N 1
ATOM 673 C CA . LEU A 1 86 ? 12.075 1.360 -17.574 1.00 82.19 86 LEU A CA 1
ATOM 674 C C . LEU A 1 86 ? 11.579 0.101 -18.296 1.00 82.19 86 LEU A C 1
ATOM 676 O O . LEU A 1 86 ? 11.952 -0.135 -19.442 1.00 82.19 86 LEU A O 1
ATOM 680 N N . VAL A 1 87 ? 10.721 -0.701 -17.659 1.00 83.06 87 VAL A N 1
ATOM 681 C CA . VAL A 1 87 ? 10.228 -1.959 -18.246 1.00 83.06 87 VAL A CA 1
ATOM 682 C C . VAL A 1 87 ? 9.212 -1.724 -19.367 1.00 83.06 87 VAL A C 1
ATOM 684 O O . VAL A 1 87 ? 9.220 -2.456 -20.356 1.00 83.06 87 VAL A O 1
ATOM 687 N N . HIS A 1 88 ? 8.350 -0.711 -19.245 1.00 83.62 88 HIS A N 1
ATOM 688 C CA . HIS A 1 88 ? 7.266 -0.461 -20.205 1.00 83.62 88 HIS A CA 1
ATOM 689 C C . HIS A 1 88 ? 7.580 0.635 -21.236 1.00 83.62 88 HIS A C 1
ATOM 691 O O . HIS A 1 88 ? 6.719 0.950 -22.057 1.00 83.62 88 HIS A O 1
ATOM 697 N N . ASN A 1 89 ? 8.793 1.205 -21.227 1.00 83.62 89 ASN A N 1
ATOM 698 C CA . ASN A 1 89 ? 9.219 2.288 -22.125 1.00 83.62 89 ASN A CA 1
ATOM 699 C C . ASN A 1 89 ? 8.220 3.462 -22.171 1.00 83.62 89 ASN A C 1
ATOM 701 O O . ASN A 1 89 ? 7.855 3.972 -23.237 1.00 83.62 89 ASN A O 1
ATOM 705 N N . VAL A 1 90 ? 7.749 3.885 -20.998 1.00 85.06 90 VAL A N 1
ATOM 706 C CA . VAL A 1 90 ? 6.769 4.970 -20.870 1.00 85.06 90 VAL A CA 1
ATOM 707 C C . VAL A 1 90 ? 7.448 6.316 -21.145 1.00 85.06 90 VAL A C 1
ATOM 709 O O . VAL A 1 90 ? 8.470 6.636 -20.553 1.00 85.06 90 VAL A O 1
ATOM 712 N N . LYS A 1 91 ? 6.867 7.136 -22.033 1.00 86.00 91 LYS A N 1
ATOM 713 C CA . LYS A 1 91 ? 7.411 8.459 -22.423 1.00 86.00 91 LYS A CA 1
ATOM 714 C C . LYS A 1 91 ? 6.976 9.619 -21.518 1.00 86.00 91 LYS A C 1
ATOM 716 O O . LYS A 1 91 ? 7.318 10.769 -21.776 1.00 86.00 91 LYS A O 1
ATOM 721 N N . VAL A 1 92 ? 6.163 9.335 -20.507 1.00 84.69 92 VAL A N 1
ATOM 722 C CA . VAL A 1 92 ? 5.679 10.331 -19.546 1.00 84.69 92 VAL A CA 1
ATOM 723 C C . VAL A 1 92 ? 6.802 10.669 -18.566 1.00 84.69 92 VAL A C 1
ATOM 725 O O . VAL A 1 92 ? 7.587 9.801 -18.199 1.00 84.69 92 VAL A O 1
ATOM 728 N N . SER A 1 93 ? 6.871 11.931 -18.139 1.00 87.88 93 SER A N 1
ATOM 729 C CA . SER A 1 93 ? 7.835 12.373 -17.128 1.00 87.88 93 SER A CA 1
ATOM 730 C C . SER A 1 93 ? 7.663 11.596 -15.819 1.00 87.88 93 SER A C 1
ATOM 732 O O . SER A 1 93 ? 6.555 11.530 -15.280 1.00 87.88 93 SER A O 1
ATOM 734 N N . ASP A 1 94 ? 8.771 11.069 -15.294 1.00 87.25 94 ASP A N 1
ATOM 735 C CA . ASP A 1 94 ? 8.834 10.344 -14.019 1.00 87.25 94 ASP A CA 1
ATOM 736 C C . ASP A 1 94 ? 8.182 11.140 -12.879 1.00 87.25 94 ASP A C 1
ATOM 738 O O . ASP A 1 94 ? 7.274 10.658 -12.202 1.00 87.25 94 ASP A O 1
ATOM 742 N N . TYR A 1 95 ? 8.534 12.420 -12.747 1.00 88.62 95 TYR A N 1
ATOM 743 C CA . TYR A 1 95 ? 7.978 13.288 -11.710 1.00 88.62 95 TYR A CA 1
ATOM 744 C C . TYR A 1 95 ? 6.453 13.412 -11.785 1.00 88.62 95 TYR A C 1
ATOM 746 O O . TYR A 1 95 ? 5.789 13.427 -10.749 1.00 88.62 95 TYR A O 1
ATOM 754 N N . ILE A 1 96 ? 5.884 13.478 -12.993 1.00 91.25 96 ILE A N 1
ATOM 755 C CA . ILE A 1 96 ? 4.431 13.601 -13.172 1.00 91.25 96 ILE A CA 1
ATOM 756 C C . ILE A 1 96 ? 3.736 12.326 -12.693 1.00 91.25 96 ILE A C 1
ATOM 758 O O . ILE A 1 96 ? 2.730 12.408 -11.992 1.00 91.25 96 ILE A O 1
ATOM 762 N N . LEU A 1 97 ? 4.285 11.156 -13.022 1.00 90.06 97 LEU A N 1
ATOM 763 C CA . LEU A 1 97 ? 3.767 9.875 -12.546 1.00 90.06 97 LEU A CA 1
ATOM 764 C C . LEU A 1 97 ? 3.920 9.743 -11.025 1.00 90.06 97 LEU A C 1
ATOM 766 O O . LEU A 1 97 ? 2.936 9.454 -10.345 1.00 90.06 97 LEU A O 1
ATOM 770 N N . LYS A 1 98 ? 5.108 10.018 -10.472 1.00 91.62 98 LYS A N 1
ATOM 771 C CA . LYS A 1 98 ? 5.394 9.885 -9.030 1.00 91.62 98 LYS A CA 1
ATOM 772 C C . LYS A 1 98 ? 4.513 10.775 -8.186 1.00 91.62 98 LYS A C 1
ATOM 774 O O . LYS A 1 98 ? 3.777 10.287 -7.325 1.00 91.62 98 LYS A O 1
ATOM 779 N N . PHE A 1 99 ? 4.546 12.073 -8.454 1.00 93.50 99 PHE A N 1
ATOM 780 C CA . PHE A 1 99 ? 3.743 13.019 -7.695 1.00 93.50 99 PHE A CA 1
ATOM 781 C C . PHE A 1 99 ? 2.255 12.880 -8.014 1.00 93.50 99 PHE A C 1
ATOM 783 O O . PHE A 1 99 ? 1.438 13.073 -7.118 1.00 93.50 99 PHE A O 1
ATOM 790 N N . GLY A 1 100 ? 1.891 12.456 -9.228 1.00 94.25 100 GLY A N 1
ATOM 791 C CA . GLY A 1 100 ? 0.515 12.117 -9.583 1.00 94.25 100 GLY A CA 1
ATOM 792 C C . GLY A 1 100 ? -0.054 10.998 -8.710 1.00 94.25 100 GLY A C 1
ATOM 793 O O . GLY A 1 100 ? -1.126 11.173 -8.130 1.00 94.25 100 GLY A O 1
ATOM 794 N N . ILE A 1 101 ? 0.681 9.891 -8.539 1.00 94.50 101 ILE A N 1
ATOM 795 C CA . ILE A 1 101 ? 0.281 8.792 -7.644 1.00 94.50 101 ILE A CA 1
ATOM 796 C C . ILE A 1 101 ? 0.197 9.270 -6.195 1.00 94.50 101 ILE A C 1
ATOM 798 O O . ILE A 1 101 ? -0.772 8.944 -5.512 1.00 94.50 101 ILE A O 1
ATOM 802 N N . ILE A 1 102 ? 1.164 10.065 -5.729 1.00 95.56 102 ILE A N 1
ATOM 803 C CA . ILE A 1 102 ? 1.161 10.588 -4.356 1.00 95.56 102 ILE A CA 1
ATOM 804 C C . ILE A 1 102 ? -0.060 11.475 -4.106 1.00 95.56 102 ILE A C 1
ATOM 806 O O . ILE A 1 102 ? -0.766 11.273 -3.118 1.00 95.56 102 ILE A O 1
ATOM 810 N N . ILE A 1 103 ? -0.343 12.430 -4.992 1.00 96.62 103 ILE A N 1
ATOM 811 C CA . ILE A 1 103 ? -1.468 13.363 -4.846 1.00 96.62 103 ILE A CA 1
ATOM 812 C C . ILE A 1 103 ? -2.797 12.610 -4.937 1.00 96.62 103 ILE A C 1
ATOM 814 O O . ILE A 1 103 ? -3.645 12.751 -4.054 1.00 96.62 103 ILE A O 1
ATOM 818 N N . TYR A 1 104 ? -2.963 11.767 -5.960 1.00 96.88 104 TYR A N 1
ATOM 819 C CA . TYR A 1 104 ? -4.175 10.970 -6.141 1.00 96.88 104 TYR A CA 1
ATOM 820 C C . TYR A 1 104 ? -4.404 10.009 -4.967 1.00 96.88 104 TYR A C 1
ATOM 822 O O . TYR A 1 104 ? -5.511 9.913 -4.438 1.00 96.88 104 TYR A O 1
ATOM 830 N N . GLY A 1 105 ? -3.347 9.347 -4.499 1.00 96.44 105 GLY A N 1
ATOM 831 C CA . GLY A 1 105 ? -3.416 8.461 -3.345 1.00 96.44 105 GLY A CA 1
ATOM 832 C C . GLY A 1 105 ? -3.699 9.175 -2.044 1.00 96.44 105 GLY A C 1
ATOM 833 O O . GLY A 1 105 ? -4.522 8.700 -1.269 1.00 96.44 105 GLY A O 1
ATOM 834 N N . THR A 1 106 ? -3.111 10.345 -1.825 1.00 96.62 106 THR A N 1
ATOM 835 C CA . THR A 1 106 ? -3.421 11.166 -0.649 1.00 96.62 106 THR A CA 1
ATOM 836 C C . THR A 1 106 ? -4.888 11.587 -0.654 1.00 96.62 106 THR A C 1
ATOM 838 O O . THR A 1 106 ? -5.539 11.538 0.391 1.00 96.62 106 THR A O 1
ATOM 841 N N . LEU A 1 107 ? -5.441 11.930 -1.822 1.00 97.69 107 LEU A N 1
ATOM 842 C CA . LEU A 1 107 ? -6.864 12.233 -1.972 1.00 97.69 107 LEU A CA 1
ATOM 843 C C . LEU A 1 107 ? -7.737 11.015 -1.632 1.00 97.69 107 LEU A C 1
ATOM 845 O O . LEU A 1 107 ? -8.626 11.127 -0.790 1.00 97.69 107 LEU A O 1
ATOM 849 N N . ALA A 1 108 ? -7.462 9.851 -2.226 1.00 97.19 108 ALA A N 1
ATOM 850 C CA . ALA A 1 108 ? -8.215 8.620 -1.967 1.00 97.19 108 ALA A CA 1
ATOM 851 C C . ALA A 1 108 ? -8.171 8.215 -0.480 1.00 97.19 108 ALA A C 1
ATOM 853 O O . ALA A 1 108 ? -9.203 7.897 0.112 1.00 97.19 108 ALA A O 1
ATOM 854 N N . VAL A 1 109 ? -6.994 8.307 0.148 1.00 97.00 109 VAL A N 1
ATOM 855 C CA . VAL A 1 109 ? -6.799 8.033 1.581 1.00 97.00 109 VAL A CA 1
ATOM 856 C C . VAL A 1 109 ? -7.536 9.046 2.458 1.00 97.00 109 VAL A C 1
ATOM 858 O O . VAL A 1 109 ? -8.139 8.664 3.459 1.00 97.00 109 VAL A O 1
ATOM 861 N N . SER A 1 110 ? -7.542 10.325 2.085 1.00 96.50 110 SER A N 1
ATOM 862 C CA . SER A 1 110 ? -8.272 11.358 2.831 1.00 96.50 110 SER A CA 1
ATOM 863 C C . SER A 1 110 ? -9.784 11.138 2.752 1.00 96.50 110 SER A C 1
ATOM 865 O O . SER A 1 110 ? -10.474 11.227 3.766 1.00 96.50 110 SER A O 1
ATOM 867 N N . ILE A 1 111 ? -10.305 10.772 1.577 1.00 96.75 111 ILE A N 1
ATOM 868 C CA . ILE A 1 111 ? -11.720 10.407 1.411 1.00 96.75 111 ILE A CA 1
ATOM 869 C C . ILE A 1 111 ? -12.047 9.164 2.246 1.00 96.75 111 ILE A C 1
ATOM 871 O O . ILE A 1 111 ? -13.084 9.139 2.910 1.00 96.75 111 ILE A O 1
ATOM 875 N N . PHE A 1 112 ? -11.155 8.169 2.265 1.00 96.31 112 PHE A N 1
ATOM 876 C CA . PHE A 1 112 ? -11.308 6.965 3.083 1.00 96.31 112 PHE A CA 1
ATOM 877 C C . PHE A 1 112 ? -11.385 7.299 4.580 1.00 96.31 112 PHE A C 1
ATOM 879 O O . PHE A 1 112 ? -12.249 6.775 5.282 1.00 96.31 112 PHE A O 1
ATOM 886 N N . ALA A 1 113 ? -10.499 8.174 5.060 1.00 94.88 113 ALA A N 1
ATOM 887 C CA . ALA A 1 113 ? -10.370 8.507 6.474 1.00 94.88 113 ALA A CA 1
ATOM 888 C C . ALA A 1 113 ? -11.484 9.428 6.992 1.00 94.88 113 ALA A C 1
ATOM 890 O O . ALA A 1 113 ? -11.983 9.212 8.093 1.00 94.88 113 ALA A O 1
ATOM 891 N N . PHE A 1 114 ? -11.849 10.459 6.223 1.00 95.44 114 PHE A N 1
ATOM 892 C CA . PHE A 1 114 ? -12.652 11.579 6.727 1.00 95.44 114 PHE A CA 1
ATOM 893 C C . PHE A 1 114 ? -14.065 11.668 6.145 1.00 95.44 114 PHE A C 1
ATOM 895 O O . PHE A 1 114 ? -14.911 12.320 6.749 1.00 95.44 114 PHE A O 1
ATOM 902 N N . ILE A 1 115 ? -14.330 11.065 4.981 1.00 95.25 115 ILE A N 1
ATOM 903 C CA . ILE A 1 115 ? -15.609 11.238 4.270 1.00 95.25 115 ILE A CA 1
ATOM 904 C C . ILE A 1 115 ? -16.396 9.933 4.246 1.00 95.25 115 ILE A C 1
ATOM 906 O O . ILE A 1 115 ? -17.465 9.842 4.844 1.00 95.25 115 ILE A O 1
ATOM 910 N N . HIS A 1 116 ? -15.895 8.923 3.533 1.00 93.50 116 HIS A N 1
ATOM 911 C CA . HIS A 1 116 ? -16.586 7.648 3.391 1.00 93.50 116 HIS A CA 1
ATOM 912 C C . HIS A 1 116 ? -15.593 6.521 3.059 1.00 93.50 116 HIS A C 1
ATOM 914 O O . HIS A 1 116 ? -15.006 6.529 1.969 1.00 93.50 116 HIS A O 1
ATOM 920 N N . PRO A 1 117 ? -15.450 5.494 3.922 1.00 92.25 117 PRO A N 1
ATOM 921 C CA . PRO A 1 117 ? -14.421 4.464 3.769 1.00 92.25 117 PRO A CA 1
ATOM 922 C C . PRO A 1 117 ? -14.582 3.672 2.468 1.00 92.25 117 PRO A C 1
ATOM 924 O O . PRO A 1 117 ? -13.613 3.444 1.754 1.00 92.25 117 PRO A O 1
ATOM 927 N N . VAL A 1 118 ? -15.815 3.321 2.087 1.00 93.38 118 VAL A N 1
ATOM 928 C CA . VAL A 1 118 ? -16.066 2.561 0.847 1.00 93.38 118 VAL A CA 1
ATOM 929 C C . VAL A 1 118 ? -15.666 3.348 -0.407 1.00 93.38 118 VAL A C 1
ATOM 931 O O . VAL A 1 118 ? -15.013 2.797 -1.287 1.00 93.38 118 VAL A O 1
ATOM 934 N N . VAL A 1 119 ? -16.012 4.640 -0.485 1.00 95.00 119 VAL A N 1
ATOM 935 C CA . VAL A 1 119 ? -15.695 5.483 -1.650 1.00 95.00 119 VAL A CA 1
ATOM 936 C C . VAL A 1 119 ? -14.192 5.713 -1.736 1.00 95.00 119 VAL A C 1
ATOM 938 O O . VAL A 1 119 ? -13.608 5.547 -2.804 1.00 95.00 119 VAL A O 1
ATOM 941 N N . GLY A 1 120 ? -13.551 6.027 -0.607 1.00 94.88 120 GLY A N 1
ATOM 942 C CA . GLY A 1 120 ? -12.102 6.201 -0.558 1.00 94.88 120 GLY A CA 1
ATOM 943 C C . GLY A 1 120 ? -11.348 4.932 -0.948 1.00 94.88 120 GLY A C 1
ATOM 944 O O . GLY A 1 120 ? -10.406 5.002 -1.732 1.00 94.88 120 GLY A O 1
ATOM 945 N N . PHE A 1 121 ? -11.807 3.760 -0.494 1.00 95.00 121 PHE A N 1
ATOM 946 C CA . PHE A 1 121 ? -11.220 2.478 -0.886 1.00 95.00 121 PHE A CA 1
ATOM 947 C C . PHE A 1 121 ? -11.407 2.186 -2.380 1.00 95.00 121 PHE A C 1
ATOM 949 O O . PHE A 1 121 ? -10.471 1.756 -3.050 1.00 95.00 121 PHE A O 1
ATOM 956 N N . LEU A 1 122 ? -12.587 2.477 -2.931 1.00 96.06 122 LEU A N 1
ATOM 957 C CA . LEU A 1 122 ? -12.859 2.309 -4.358 1.00 96.06 122 LEU A CA 1
ATOM 958 C C . LEU A 1 122 ? -11.974 3.226 -5.217 1.00 96.06 122 LEU A C 1
ATOM 960 O O . LEU A 1 122 ? -11.439 2.787 -6.232 1.00 96.06 122 LEU A O 1
ATOM 964 N N . MET A 1 123 ? -11.736 4.461 -4.769 1.00 96.25 123 MET A N 1
ATOM 965 C CA . MET A 1 123 ? -10.760 5.373 -5.382 1.00 96.25 123 MET A CA 1
ATOM 966 C C . MET A 1 123 ? -9.305 4.947 -5.162 1.00 96.25 123 MET A C 1
ATOM 968 O O . MET A 1 123 ? -8.420 5.395 -5.882 1.00 96.25 123 MET A O 1
ATOM 972 N N . PHE A 1 124 ? -9.027 4.081 -4.192 1.00 96.12 124 PHE A N 1
ATOM 973 C CA . PHE A 1 124 ? -7.692 3.539 -3.960 1.00 96.12 124 PHE A CA 1
ATOM 974 C C . PHE A 1 124 ? -7.368 2.350 -4.886 1.00 96.12 124 PHE A C 1
ATOM 976 O O . PHE A 1 124 ? -6.197 2.061 -5.136 1.00 96.12 124 PHE A O 1
ATOM 983 N N . LEU A 1 125 ? -8.381 1.681 -5.456 1.00 94.25 125 LEU A N 1
ATOM 984 C CA . LEU A 1 125 ? -8.200 0.529 -6.354 1.00 94.25 125 LEU A CA 1
ATOM 985 C C . LEU A 1 125 ? -7.249 0.788 -7.535 1.00 94.25 125 LEU A C 1
ATOM 987 O O . LEU A 1 125 ? -6.409 -0.076 -7.790 1.00 94.25 125 LEU A O 1
ATOM 991 N N . PRO A 1 126 ? -7.287 1.939 -8.237 1.00 93.56 126 PRO A N 1
ATOM 992 C CA . PRO A 1 126 ? -6.332 2.223 -9.307 1.00 93.56 126 PRO A CA 1
ATOM 993 C C . PRO A 1 126 ? -4.870 2.189 -8.847 1.00 93.56 126 PRO A C 1
ATOM 995 O O . PRO A 1 126 ? -4.008 1.747 -9.600 1.00 93.56 126 PRO A O 1
ATOM 998 N N . ILE A 1 127 ? -4.584 2.585 -7.603 1.00 93.88 127 ILE A N 1
ATOM 999 C CA . ILE A 1 127 ? -3.228 2.561 -7.029 1.00 93.88 127 ILE A CA 1
ATOM 1000 C C . ILE A 1 127 ? -2.789 1.125 -6.766 1.00 93.88 127 ILE A C 1
ATOM 1002 O O . ILE A 1 127 ? -1.649 0.769 -7.057 1.00 93.88 127 ILE A O 1
ATOM 1006 N N . ILE A 1 128 ? -3.701 0.285 -6.267 1.00 92.50 128 ILE A N 1
ATOM 1007 C CA . ILE A 1 128 ? -3.452 -1.149 -6.075 1.00 92.50 128 ILE A CA 1
ATOM 1008 C C . ILE A 1 128 ? -3.135 -1.804 -7.423 1.00 92.50 128 ILE A C 1
ATOM 1010 O O . ILE A 1 128 ? -2.117 -2.482 -7.556 1.00 92.50 128 ILE A O 1
ATOM 1014 N N . LEU A 1 129 ? -3.981 -1.571 -8.430 1.00 90.81 129 LEU A N 1
ATOM 1015 C CA . LEU A 1 129 ? -3.798 -2.117 -9.776 1.00 90.81 129 LEU A CA 1
ATOM 1016 C C . LEU A 1 129 ? -2.469 -1.666 -10.385 1.00 90.81 129 LEU A C 1
ATOM 1018 O O . LEU A 1 129 ? -1.728 -2.492 -10.920 1.00 90.81 129 LEU A O 1
ATOM 1022 N N . PHE A 1 130 ? -2.138 -0.382 -10.248 1.00 88.88 130 PHE A N 1
ATOM 1023 C CA . PHE A 1 130 ? -0.865 0.151 -10.715 1.00 88.88 130 PHE A CA 1
ATOM 1024 C C . PHE A 1 130 ? 0.322 -0.499 -9.995 1.00 88.88 130 PHE A C 1
ATOM 1026 O O . PHE A 1 130 ? 1.269 -0.927 -10.649 1.00 88.88 130 PHE A O 1
ATOM 1033 N N . GLY A 1 131 ? 0.251 -0.653 -8.670 1.00 88.38 131 GLY A N 1
ATOM 1034 C CA . GLY A 1 131 ? 1.284 -1.323 -7.880 1.00 88.38 131 GLY A CA 1
ATOM 1035 C C . GLY A 1 131 ? 1.552 -2.757 -8.340 1.00 88.38 131 GLY A C 1
ATOM 1036 O O . GLY A 1 131 ? 2.709 -3.143 -8.472 1.00 88.38 131 GLY A O 1
ATOM 1037 N N . PHE A 1 132 ? 0.505 -3.528 -8.657 1.00 85.69 132 PHE A N 1
ATOM 1038 C CA . PHE A 1 132 ? 0.656 -4.875 -9.223 1.00 85.69 132 PHE A CA 1
ATOM 1039 C C . PHE A 1 132 ? 1.251 -4.866 -10.633 1.00 85.69 132 PHE A C 1
ATOM 1041 O O . PHE A 1 132 ? 2.077 -5.720 -10.962 1.00 85.69 132 PHE A O 1
ATOM 1048 N N . TYR A 1 133 ? 0.844 -3.911 -11.468 1.00 85.19 133 TYR A N 1
ATOM 1049 C CA . TYR A 1 133 ? 1.337 -3.797 -12.839 1.00 85.19 133 TYR A CA 1
ATOM 1050 C C . TYR A 1 133 ? 2.804 -3.339 -12.897 1.00 85.19 133 TYR A C 1
ATOM 1052 O O . TYR A 1 133 ? 3.549 -3.763 -13.781 1.00 85.19 133 TYR A O 1
ATOM 1060 N N . ALA A 1 134 ? 3.243 -2.560 -11.907 1.00 84.44 134 ALA A N 1
ATOM 1061 C CA . ALA A 1 134 ? 4.626 -2.126 -11.741 1.00 84.44 134 ALA A CA 1
ATOM 1062 C C . ALA A 1 134 ? 5.584 -3.243 -11.280 1.00 84.44 134 ALA A C 1
ATOM 1064 O O . ALA A 1 134 ? 6.799 -3.082 -11.381 1.00 84.44 134 ALA A O 1
ATOM 1065 N N . LEU A 1 135 ? 5.073 -4.395 -10.821 1.00 82.62 135 LEU A N 1
ATOM 1066 C CA . LEU A 1 135 ? 5.912 -5.536 -10.446 1.00 82.62 135 LEU A CA 1
ATOM 1067 C C . LEU A 1 135 ? 6.640 -6.099 -11.671 1.00 82.62 135 LEU A C 1
ATOM 1069 O O . LEU A 1 135 ? 6.015 -6.582 -12.622 1.00 82.62 135 LEU A O 1
ATOM 1073 N N . THR A 1 136 ? 7.969 -6.096 -11.611 1.00 76.69 136 THR A N 1
ATOM 1074 C CA . THR A 1 136 ? 8.834 -6.526 -12.712 1.00 76.69 136 THR A CA 1
ATOM 1075 C C . THR A 1 136 ? 8.991 -8.052 -12.763 1.00 76.69 136 THR A C 1
ATOM 1077 O O . THR A 1 136 ? 8.987 -8.715 -11.720 1.00 76.69 136 THR A O 1
ATOM 1080 N N . PRO A 1 137 ? 9.114 -8.659 -13.961 1.00 69.94 137 PRO A N 1
ATOM 1081 C CA . PRO A 1 137 ? 9.365 -10.092 -14.094 1.00 69.94 137 PRO A CA 1
ATOM 1082 C C . PRO A 1 137 ? 10.695 -10.476 -13.446 1.00 69.94 137 PRO A C 1
ATOM 1084 O O . PRO A 1 137 ? 11.695 -9.768 -13.572 1.00 69.94 137 PRO A O 1
ATOM 1087 N N . ASN A 1 138 ? 10.722 -11.624 -12.770 1.00 67.25 138 ASN A N 1
ATOM 1088 C CA . ASN A 1 138 ? 11.927 -12.154 -12.147 1.00 67.25 138 ASN A CA 1
ATOM 1089 C C . ASN A 1 138 ? 12.814 -12.844 -13.198 1.00 67.25 138 ASN A C 1
ATOM 1091 O O . ASN A 1 138 ? 13.096 -14.035 -13.118 1.00 67.25 138 ASN A O 1
ATOM 1095 N N . ASN A 1 139 ? 13.233 -12.099 -14.221 1.00 56.31 139 ASN A N 1
ATOM 1096 C CA . ASN A 1 139 ? 14.167 -12.578 -15.234 1.00 56.31 139 ASN A CA 1
ATOM 1097 C C . ASN A 1 139 ? 15.598 -12.481 -14.706 1.00 56.31 139 ASN A C 1
ATOM 1099 O O . ASN A 1 139 ? 16.367 -11.688 -15.219 1.00 56.31 139 ASN A O 1
ATOM 1103 N N . TYR A 1 140 ? 15.946 -13.243 -13.670 1.00 47.38 140 TYR A N 1
ATOM 1104 C CA . TYR A 1 140 ? 17.321 -13.672 -13.395 1.00 47.38 140 TYR A CA 1
ATOM 1105 C C . TYR A 1 140 ? 17.281 -14.851 -12.421 1.00 47.38 140 TYR A C 1
ATOM 1107 O O . TYR A 1 140 ? 16.739 -14.740 -11.326 1.00 47.38 140 TYR A O 1
ATOM 1115 N N . GLY A 1 141 ? 17.899 -15.968 -12.810 1.00 46.56 141 GLY A N 1
ATOM 1116 C CA . GLY A 1 141 ? 18.320 -17.017 -11.887 1.00 46.56 141 GLY A CA 1
ATOM 1117 C C . GLY A 1 141 ? 19.416 -16.506 -10.950 1.00 46.56 141 GLY A C 1
ATOM 1118 O O . GLY A 1 141 ? 20.593 -16.791 -11.172 1.00 46.56 141 GLY A O 1
ATOM 1119 N N . ARG A 1 142 ? 19.023 -15.734 -9.934 1.00 37.78 142 ARG A N 1
ATOM 1120 C CA . ARG A 1 142 ? 19.757 -15.482 -8.689 1.00 37.78 142 ARG A CA 1
ATOM 1121 C C . ARG A 1 142 ? 18.765 -15.334 -7.545 1.00 37.78 142 ARG A C 1
ATOM 1123 O O . ARG A 1 142 ? 17.819 -14.532 -7.701 1.00 37.78 142 ARG A O 1
#

Foldseek 3Di:
DDPVVLVVVLVVVLVVLLVVQLVVQVVVCVVVQWDDPSNLRSLVVSLVVVVVCCVVVVDVHQQLVSLVSLLVNLQVLLVLLVQQCVVVVDPDDSCCSSVVSNVQSNVLSCCCNPPNVVSSVVSSVVSVVSSVSSTGRNPDPD

Sequence (142 aa):
MSIQLQIISTVLLQLVFFTFYYKAAFFIAKIIGRRVCPVCFSVGSTWLTLIMANLSGIIDVNNYLIALLLSQSVVGVSYLIDEFILVHNVKVSDYILKFGIIIYGTLAVSIFAFIHPVVGFLMFLPIILFGFYALTPNNYGR

Organism: NCBI:txid1802649